Protein AF-A0A142ERB2-F1 (afdb_monomer_lite)

Radius of gyration: 12.22 Å; chains: 1; bounding box: 24×27×35 Å

pLDDT: mean 95.86, std 7.41, range [53.0, 98.75]

Secondary structure (DSSP, 8-state):
-PPPPPEEEEEE-SS-EEEEEE-TTT-EEEEEEE-TTS-EEEEEEE--TTHHHHHHHTT-EE--HHHHHHHHTT-

Sequence (75 aa):
MAKAISQYFKRIFDDYQVLVMINPVDFSGIELIVHPDGKIEKTEIQADEEIFEDLEADEFQTCSPLEFQLTLAKA

Organism: NCBI:txid1727163

Structure (mmCIF, N/CA/C/O backbone):
data_AF-A0A142ERB2-F1
#
_entry.id   AF-A0A142ERB2-F1
#
loop_
_atom_site.group_PDB
_atom_site.id
_atom_site.type_symbol
_atom_site.label_atom_id
_atom_site.label_alt_id
_atom_site.label_comp_id
_atom_site.label_asym_id
_atom_site.label_entity_id
_atom_site.label_seq_id
_atom_site.pdbx_PDB_ins_code
_atom_site.Cartn_x
_atom_site.Cartn_y
_atom_site.Cartn_z
_atom_site.occupancy
_atom_site.B_iso_or_equiv
_atom_site.auth_seq_id
_atom_site.auth_comp_id
_atom_site.auth_asym_id
_atom_site.auth_atom_id
_atom_site.pdbx_PDB_model_num
ATOM 1 N N . MET A 1 1 ? 8.064 14.683 -21.447 1.00 53.00 1 MET A N 1
ATOM 2 C CA . MET A 1 1 ? 7.835 13.332 -20.898 1.00 53.00 1 MET A CA 1
ATOM 3 C C . MET A 1 1 ? 6.490 13.350 -20.193 1.00 53.00 1 MET A C 1
ATOM 5 O O . MET A 1 1 ? 6.294 14.228 -19.361 1.00 53.00 1 MET A O 1
ATOM 9 N N . ALA A 1 2 ? 5.545 12.488 -20.570 1.00 59.94 2 ALA A N 1
ATOM 10 C CA . ALA A 1 2 ? 4.300 12.351 -19.814 1.00 59.94 2 ALA A CA 1
ATOM 11 C C . ALA A 1 2 ? 4.629 11.739 -18.443 1.00 59.94 2 ALA A C 1
ATOM 13 O O . ALA A 1 2 ? 5.447 10.825 -18.370 1.00 59.94 2 ALA A O 1
ATOM 14 N N . LYS A 1 3 ? 4.049 12.269 -17.362 1.00 73.31 3 LYS A N 1
ATOM 15 C CA . LYS A 1 3 ? 4.217 11.694 -16.023 1.00 73.31 3 LYS A CA 1
ATOM 16 C C . LYS A 1 3 ? 3.535 10.325 -16.018 1.00 73.31 3 LYS A C 1
ATOM 18 O O . LYS A 1 3 ? 2.359 10.248 -16.371 1.00 73.31 3 LYS A O 1
ATOM 23 N N . ALA A 1 4 ? 4.274 9.270 -15.683 1.00 86.25 4 ALA A N 1
ATOM 24 C CA . ALA A 1 4 ? 3.688 7.944 -15.560 1.00 86.25 4 ALA A CA 1
ATOM 25 C C . ALA A 1 4 ? 2.610 7.955 -14.472 1.00 86.25 4 ALA A C 1
ATOM 27 O O . ALA A 1 4 ? 2.740 8.641 -13.455 1.00 86.25 4 ALA A O 1
ATOM 28 N N . ILE A 1 5 ? 1.521 7.241 -14.732 1.00 93.00 5 ILE A N 1
ATOM 29 C CA . ILE A 1 5 ? 0.417 7.101 -13.789 1.00 93.00 5 ILE A CA 1
ATOM 30 C C . ILE A 1 5 ? 0.776 5.940 -12.864 1.00 93.00 5 ILE A C 1
ATOM 32 O O . ILE A 1 5 ? 1.138 4.868 -13.349 1.00 93.00 5 ILE A O 1
ATOM 36 N N . SER A 1 6 ? 0.697 6.160 -11.551 1.00 97.31 6 SER A N 1
ATOM 37 C CA . SER A 1 6 ? 0.901 5.094 -10.573 1.00 97.31 6 SER A CA 1
ATOM 38 C C . SER A 1 6 ? -0.115 3.969 -10.767 1.00 97.31 6 SER A C 1
ATOM 40 O O . SER A 1 6 ? -1.247 4.199 -11.195 1.00 97.31 6 SER A O 1
ATOM 42 N N . GLN A 1 7 ? 0.292 2.753 -10.430 1.00 98.00 7 GLN A N 1
ATOM 43 C CA . GLN A 1 7 ? -0.560 1.573 -10.428 1.00 98.00 7 GLN A CA 1
ATOM 44 C C . GLN A 1 7 ? -1.029 1.284 -9.006 1.00 98.00 7 GLN A C 1
ATOM 46 O O . GLN A 1 7 ? -0.326 1.599 -8.045 1.00 98.00 7 GLN A O 1
ATOM 51 N N . TYR A 1 8 ? -2.234 0.734 -8.881 1.00 98.62 8 TYR A N 1
ATOM 52 C CA . TYR A 1 8 ? -2.919 0.585 -7.603 1.00 98.62 8 TYR A CA 1
ATOM 53 C C . TYR A 1 8 ? -3.413 -0.842 -7.440 1.00 98.62 8 TYR A C 1
ATOM 55 O O . TYR A 1 8 ? -4.061 -1.392 -8.334 1.00 98.62 8 TYR A O 1
ATOM 63 N N . PHE A 1 9 ? -3.140 -1.405 -6.274 1.00 98.75 9 PHE A N 1
ATOM 64 C CA . PHE A 1 9 ? -3.417 -2.788 -5.939 1.00 98.75 9 PHE A CA 1
ATOM 65 C C . PHE A 1 9 ? -4.085 -2.868 -4.573 1.00 98.75 9 PHE A C 1
ATOM 67 O O . PHE A 1 9 ? -3.972 -1.954 -3.751 1.00 98.75 9 PHE A O 1
ATOM 74 N N . LYS A 1 10 ? -4.814 -3.949 -4.328 1.00 98.69 10 LYS A N 1
ATOM 75 C CA . LYS A 1 10 ? -5.400 -4.258 -3.032 1.00 98.69 10 LYS A CA 1
ATOM 76 C C . LYS A 1 10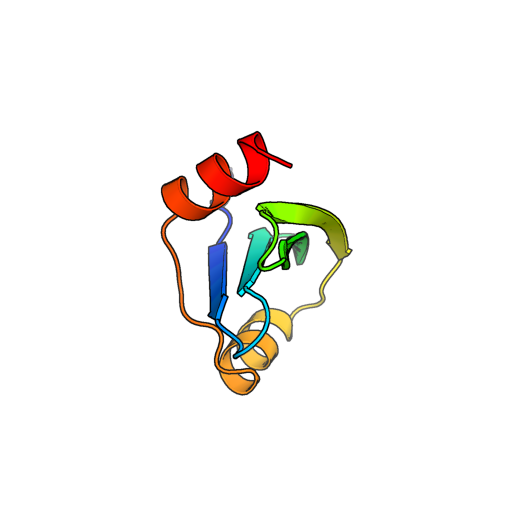 ? -5.459 -5.754 -2.786 1.00 98.69 10 LYS A C 1
ATOM 78 O O . LYS A 1 10 ? -5.674 -6.531 -3.716 1.00 98.69 10 LYS A O 1
ATOM 83 N N . ARG A 1 11 ? -5.387 -6.123 -1.515 1.00 98.50 11 ARG A N 1
ATOM 84 C CA . ARG A 1 11 ? -5.714 -7.457 -1.023 1.00 98.50 11 ARG A CA 1
ATOM 85 C C . ARG A 1 11 ? -6.523 -7.330 0.258 1.00 98.50 11 ARG A C 1
ATOM 87 O O . ARG A 1 11 ? -6.261 -6.456 1.083 1.00 98.50 11 ARG A O 1
ATOM 94 N N . ILE A 1 12 ? -7.543 -8.169 0.384 1.00 97.44 12 ILE A N 1
ATOM 95 C CA . ILE A 1 12 ? -8.386 -8.248 1.576 1.00 97.44 12 ILE A CA 1
ATOM 96 C C . ILE A 1 12 ? -7.997 -9.530 2.302 1.00 97.44 12 ILE A C 1
ATOM 98 O O . ILE A 1 12 ? -8.058 -10.606 1.709 1.00 97.44 12 ILE A O 1
ATOM 102 N N . PHE A 1 13 ? -7.592 -9.392 3.557 1.00 96.06 13 PHE A N 1
ATOM 103 C CA . PHE A 1 13 ? -7.343 -10.489 4.482 1.00 96.06 13 PHE A CA 1
ATOM 104 C C . PHE A 1 13 ? -8.542 -10.635 5.427 1.00 96.06 13 PHE A C 1
ATOM 106 O O . PHE A 1 13 ? -9.444 -9.793 5.442 1.00 96.06 13 PHE A O 1
ATOM 113 N N . ASP A 1 14 ? -8.563 -11.705 6.221 1.00 93.94 14 ASP A N 1
ATOM 114 C CA . ASP A 1 14 ? -9.661 -11.962 7.162 1.00 93.94 14 ASP A CA 1
ATOM 115 C C . ASP A 1 14 ? -9.773 -10.875 8.249 1.00 93.94 14 ASP A C 1
ATOM 117 O O . ASP A 1 14 ? -10.861 -10.608 8.761 1.00 93.94 14 ASP A O 1
ATOM 121 N N . ASP A 1 15 ? -8.654 -10.239 8.598 1.00 94.94 15 ASP A N 1
ATOM 122 C CA . ASP A 1 15 ? -8.510 -9.329 9.731 1.00 94.94 15 ASP A CA 1
ATOM 123 C C . ASP A 1 15 ? -7.994 -7.928 9.367 1.00 94.94 15 ASP A C 1
ATOM 125 O O . ASP A 1 15 ? -7.923 -7.082 10.251 1.00 94.94 15 ASP A O 1
ATOM 129 N N . TYR A 1 16 ? -7.668 -7.637 8.105 1.00 97.56 16 TYR A N 1
ATOM 130 C CA . TYR A 1 16 ? -7.322 -6.290 7.625 1.00 97.56 16 TYR A CA 1
ATOM 131 C C . TYR A 1 16 ? -7.369 -6.216 6.093 1.00 97.56 16 TYR A C 1
ATOM 133 O O . TYR A 1 16 ? -7.498 -7.216 5.390 1.00 97.56 16 TYR A O 1
ATOM 141 N N . GLN A 1 17 ? -7.250 -5.010 5.546 1.00 98.06 17 GLN A N 1
ATOM 142 C CA . GLN A 1 17 ? -7.089 -4.789 4.109 1.00 98.06 17 GLN A CA 1
ATOM 143 C C . GLN A 1 17 ? -5.768 -4.073 3.840 1.00 98.06 17 GLN A C 1
ATOM 145 O O . GLN A 1 17 ? -5.422 -3.133 4.549 1.00 98.06 17 GLN A O 1
ATOM 150 N N . VAL A 1 18 ? -5.071 -4.464 2.774 1.00 98.56 18 VAL A N 1
ATOM 151 C CA . VAL A 1 18 ? -3.876 -3.768 2.287 1.00 98.56 18 VAL A CA 1
ATOM 152 C C . VAL A 1 18 ? -4.174 -3.126 0.943 1.00 98.56 18 VAL A C 1
ATOM 154 O O . VAL A 1 18 ? -4.790 -3.744 0.072 1.00 98.56 18 VAL A O 1
ATOM 157 N N . LEU A 1 19 ? -3.742 -1.881 0.761 1.00 98.75 19 LEU A N 1
ATOM 158 C CA . LEU A 1 19 ? -3.716 -1.214 -0.534 1.00 98.75 19 LEU A CA 1
ATOM 159 C C . LEU A 1 19 ? -2.302 -0.732 -0.830 1.00 98.75 19 LEU A C 1
ATOM 161 O O . LEU A 1 19 ? -1.652 -0.150 0.033 1.00 98.75 19 LEU A O 1
ATOM 165 N N . VAL A 1 20 ? -1.860 -0.909 -2.069 1.00 98.62 20 VAL A N 1
ATOM 166 C CA . VAL A 1 20 ? -0.517 -0.529 -2.511 1.00 98.62 20 VAL A CA 1
ATOM 167 C C . VAL A 1 20 ? -0.628 0.381 -3.727 1.00 98.62 20 VAL A C 1
ATOM 169 O O . VAL A 1 20 ? -1.405 0.121 -4.645 1.00 98.62 20 VAL A O 1
ATOM 172 N N . MET A 1 21 ? 0.144 1.462 -3.734 1.00 98.44 21 MET A N 1
ATOM 173 C CA . MET A 1 21 ? 0.358 2.334 -4.885 1.00 98.44 21 MET A CA 1
ATOM 174 C C . MET A 1 21 ? 1.833 2.281 -5.265 1.00 98.44 21 MET A C 1
ATOM 176 O O . MET A 1 21 ? 2.666 2.555 -4.409 1.00 98.44 21 MET A O 1
ATOM 180 N N . ILE A 1 22 ? 2.144 1.974 -6.526 1.00 98.31 22 ILE A N 1
ATOM 181 C CA . ILE A 1 22 ? 3.515 1.932 -7.060 1.00 98.31 22 ILE A CA 1
ATOM 182 C C . ILE A 1 22 ? 3.627 2.860 -8.267 1.00 98.31 22 ILE A C 1
ATOM 184 O O . ILE A 1 22 ? 2.824 2.795 -9.201 1.00 98.31 22 ILE A O 1
ATOM 188 N N . ASN A 1 23 ? 4.639 3.720 -8.283 1.00 97.25 23 ASN A N 1
ATOM 189 C CA . ASN A 1 23 ? 5.063 4.421 -9.486 1.00 97.25 23 ASN A CA 1
ATOM 190 C C . ASN A 1 23 ? 5.878 3.458 -10.372 1.00 97.25 23 ASN A C 1
ATOM 192 O O . ASN A 1 23 ? 6.946 3.019 -9.958 1.00 97.25 23 ASN A O 1
ATOM 196 N N . PRO A 1 24 ? 5.439 3.146 -11.604 1.00 96.38 24 PRO A N 1
ATOM 197 C CA . PRO A 1 24 ? 6.108 2.147 -12.441 1.00 96.38 24 PRO A CA 1
ATOM 198 C C . PRO A 1 24 ? 7.447 2.608 -13.039 1.00 96.38 24 PRO A C 1
ATOM 200 O O . PRO A 1 24 ? 8.068 1.852 -13.775 1.00 96.38 24 PRO A O 1
ATOM 203 N N . VAL A 1 25 ? 7.865 3.859 -12.812 1.00 95.44 25 VAL A N 1
ATOM 204 C CA . VAL A 1 25 ? 9.123 4.398 -13.359 1.00 95.44 25 VAL A CA 1
ATOM 205 C C . VAL A 1 25 ? 10.280 4.263 -12.379 1.00 95.44 25 VAL A C 1
ATOM 207 O O . VAL A 1 25 ? 11.397 3.982 -12.799 1.00 95.44 25 VAL A O 1
ATOM 210 N N . ASP A 1 26 ? 10.026 4.525 -11.100 1.00 96.38 26 ASP A N 1
ATOM 211 C CA . ASP A 1 26 ? 11.050 4.558 -10.051 1.00 96.38 26 ASP A CA 1
ATOM 212 C C . ASP A 1 26 ? 10.745 3.614 -8.881 1.00 96.38 26 ASP A C 1
ATOM 214 O O . ASP A 1 26 ? 11.510 3.577 -7.922 1.00 96.38 26 ASP A O 1
ATOM 218 N N . PHE A 1 27 ? 9.638 2.869 -8.953 1.00 97.38 27 PHE A N 1
ATOM 219 C CA . PHE A 1 27 ? 9.180 1.903 -7.950 1.00 97.38 27 PHE A CA 1
ATOM 220 C C . PHE A 1 27 ? 8.982 2.485 -6.543 1.00 97.38 27 PHE A C 1
ATOM 222 O O . PHE A 1 27 ? 8.855 1.749 -5.564 1.00 97.38 27 PHE A O 1
ATOM 229 N N . SER A 1 28 ? 8.903 3.813 -6.431 1.00 98.19 28 SER A N 1
ATOM 230 C CA . SER A 1 28 ? 8.451 4.465 -5.208 1.00 98.19 28 SER A CA 1
ATOM 231 C C . SER A 1 28 ? 6.960 4.213 -5.006 1.00 98.19 28 SER A C 1
ATOM 233 O O . SER A 1 28 ? 6.179 4.167 -5.965 1.00 98.19 28 SER A O 1
ATOM 235 N N . GLY A 1 29 ? 6.541 4.055 -3.756 1.00 97.81 29 GLY A N 1
ATOM 236 C CA . GLY A 1 29 ? 5.167 3.695 -3.466 1.00 97.81 29 GLY A CA 1
ATOM 237 C C . GLY A 1 29 ? 4.683 4.053 -2.076 1.00 97.81 29 GLY A C 1
ATOM 238 O O . GLY A 1 29 ? 5.413 4.568 -1.228 1.00 97.81 29 GLY A O 1
ATOM 239 N N . ILE A 1 30 ? 3.401 3.778 -1.859 1.00 98.62 30 ILE A N 1
ATOM 240 C CA . ILE A 1 30 ? 2.744 3.884 -0.559 1.00 98.62 30 ILE A CA 1
ATOM 241 C C . ILE A 1 30 ? 1.954 2.604 -0.323 1.00 98.62 30 ILE A C 1
ATOM 243 O O . ILE A 1 30 ? 1.146 2.210 -1.166 1.00 98.62 30 ILE A O 1
ATOM 247 N N . GLU A 1 31 ? 2.139 2.022 0.852 1.00 98.69 31 GLU A N 1
ATOM 248 C CA . GLU A 1 31 ? 1.300 0.967 1.401 1.00 98.69 31 GLU A CA 1
ATOM 249 C C . GLU A 1 31 ? 0.348 1.551 2.451 1.00 98.69 31 GLU A C 1
ATOM 251 O O . GLU A 1 31 ? 0.732 2.408 3.256 1.00 98.69 31 GLU A O 1
ATOM 256 N N . LEU A 1 32 ? -0.901 1.089 2.428 1.00 98.75 32 LEU A N 1
ATOM 257 C CA . LEU A 1 32 ? -1.924 1.376 3.424 1.00 98.75 32 LEU A CA 1
ATOM 258 C C . LEU A 1 32 ? -2.431 0.068 4.024 1.00 98.75 32 LEU A C 1
ATOM 260 O O . LEU A 1 32 ? -2.920 -0.783 3.281 1.00 98.75 32 LEU A O 1
ATOM 264 N N . ILE A 1 33 ? -2.402 -0.048 5.349 1.00 98.56 33 ILE A N 1
ATOM 265 C CA . ILE A 1 33 ? -3.032 -1.146 6.091 1.00 98.56 33 ILE A CA 1
ATOM 266 C C . ILE A 1 33 ? -4.265 -0.592 6.800 1.00 98.56 33 ILE A C 1
ATOM 268 O O . ILE A 1 33 ? -4.156 0.294 7.645 1.00 98.56 33 ILE A O 1
ATOM 272 N N . VAL A 1 34 ? -5.443 -1.100 6.445 1.00 98.25 34 VAL A N 1
ATOM 273 C CA . VAL A 1 34 ? -6.736 -0.725 7.026 1.00 98.25 34 VAL A CA 1
ATOM 274 C C . VAL A 1 34 ? -7.157 -1.798 8.024 1.00 98.25 34 VAL A C 1
ATOM 276 O O . VAL A 1 34 ? -7.498 -2.917 7.637 1.00 98.25 34 VAL A O 1
ATOM 279 N N . HIS A 1 35 ? -7.143 -1.443 9.305 1.00 97.69 35 HIS A N 1
ATOM 280 C CA . HIS A 1 35 ? -7.534 -2.314 10.412 1.00 97.69 35 HIS A CA 1
ATOM 281 C C . HIS A 1 35 ? -9.070 -2.361 10.574 1.00 97.69 35 HIS A C 1
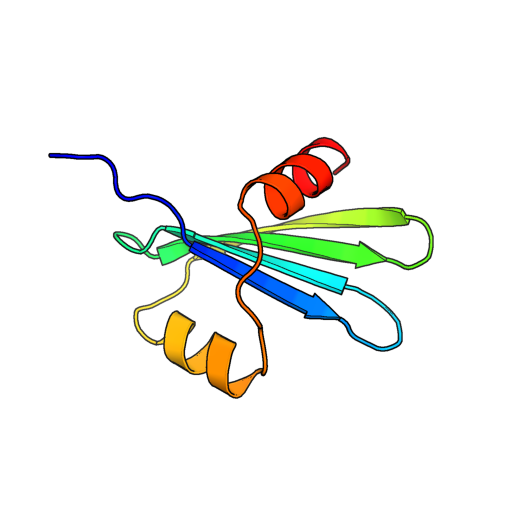ATOM 283 O O . HIS A 1 35 ? -9.761 -1.420 10.165 1.00 97.69 35 HIS A O 1
ATOM 289 N N . PRO A 1 36 ? -9.648 -3.405 11.205 1.00 95.62 36 PRO A N 1
ATOM 290 C CA . PRO A 1 36 ? -11.102 -3.556 11.361 1.00 95.62 36 PRO A CA 1
ATOM 291 C C . PRO A 1 36 ? -11.764 -2.459 12.200 1.00 95.62 36 PRO A C 1
ATOM 293 O O . PRO A 1 36 ? -12.964 -2.219 12.077 1.00 95.62 36 PRO A O 1
ATOM 296 N N . ASP A 1 37 ? -10.991 -1.796 13.062 1.00 95.19 37 ASP A N 1
ATOM 297 C CA . ASP A 1 37 ? -11.428 -0.656 13.872 1.00 95.19 37 ASP A CA 1
ATOM 298 C C . ASP A 1 37 ? -11.439 0.673 13.089 1.00 95.19 37 ASP A C 1
ATOM 300 O O . ASP A 1 37 ? -11.854 1.706 13.618 1.00 95.19 37 ASP A O 1
ATOM 304 N N . GLY A 1 38 ? -11.019 0.647 11.821 1.00 93.06 38 GLY A N 1
ATOM 305 C CA . GLY A 1 38 ? -10.928 1.805 10.942 1.00 93.06 38 GLY A CA 1
ATOM 306 C C . GLY A 1 38 ? -9.618 2.583 11.058 1.00 93.06 38 GLY A C 1
ATOM 307 O O . GLY A 1 38 ? -9.470 3.586 10.358 1.00 93.06 38 GLY A O 1
ATOM 308 N N . LYS A 1 39 ? -8.665 2.152 11.898 1.00 97.25 39 LYS A N 1
ATOM 309 C CA . LYS A 1 39 ? -7.309 2.710 11.913 1.00 97.25 39 LYS A CA 1
ATOM 310 C C . LYS A 1 39 ? -6.625 2.406 10.581 1.00 97.25 39 LYS A C 1
ATOM 312 O O . LYS A 1 39 ? -6.711 1.290 10.072 1.00 97.25 39 LYS A O 1
ATOM 317 N N . ILE A 1 40 ? -5.920 3.393 10.035 1.00 98.44 40 ILE A N 1
ATOM 318 C CA . ILE A 1 40 ? -5.137 3.233 8.811 1.00 98.44 40 ILE A CA 1
ATOM 319 C C . ILE A 1 40 ? -3.673 3.505 9.137 1.00 98.44 40 ILE A C 1
ATOM 321 O O . ILE A 1 40 ? -3.336 4.536 9.715 1.00 98.44 40 ILE A O 1
ATOM 325 N N . GLU A 1 41 ? -2.804 2.569 8.783 1.00 98.25 41 GLU A N 1
ATOM 326 C CA . GLU A 1 41 ? -1.356 2.744 8.839 1.00 98.25 41 GLU A CA 1
ATOM 327 C C . GLU A 1 41 ? -0.839 3.021 7.433 1.00 98.25 41 GLU A C 1
ATOM 329 O O . GLU A 1 41 ? -1.280 2.394 6.472 1.00 98.25 41 GLU A O 1
ATOM 334 N N . LYS A 1 42 ? 0.069 3.991 7.315 1.00 98.38 42 LYS A N 1
ATOM 335 C CA . LYS A 1 42 ? 0.656 4.421 6.047 1.00 98.38 42 LYS A CA 1
ATOM 336 C C . LYS A 1 42 ? 2.165 4.238 6.100 1.00 98.38 42 LYS A C 1
ATOM 338 O O . LYS A 1 42 ? 2.819 4.826 6.962 1.00 98.38 42 LYS A O 1
ATOM 343 N N . THR A 1 43 ? 2.703 3.545 5.105 1.00 98.50 43 THR A N 1
ATOM 344 C CA . THR A 1 43 ? 4.141 3.316 4.951 1.00 98.50 43 THR A CA 1
ATOM 345 C C . THR A 1 43 ? 4.586 3.768 3.565 1.00 98.50 43 THR A C 1
ATOM 347 O O . THR A 1 43 ? 3.973 3.414 2.560 1.00 98.50 43 THR A O 1
ATOM 350 N N . GLU A 1 44 ? 5.638 4.583 3.496 1.00 98.31 44 GLU A N 1
ATOM 351 C CA . GLU A 1 44 ? 6.335 4.845 2.232 1.00 98.31 44 GLU A CA 1
ATOM 352 C C . GLU A 1 44 ? 7.245 3.658 1.927 1.00 98.31 44 GLU A C 1
ATOM 354 O O . GLU A 1 44 ? 8.001 3.218 2.795 1.00 98.31 44 GLU A O 1
ATOM 359 N N . ILE A 1 45 ? 7.159 3.138 0.706 1.00 97.12 45 ILE A N 1
ATOM 360 C CA . ILE A 1 45 ? 7.904 1.955 0.278 1.00 97.12 45 ILE A CA 1
ATOM 361 C C . ILE A 1 45 ? 8.758 2.279 -0.945 1.00 97.12 45 ILE A C 1
ATOM 363 O O . ILE A 1 45 ? 8.411 3.134 -1.764 1.00 97.12 45 ILE A O 1
ATOM 367 N N . GLN A 1 46 ? 9.878 1.575 -1.060 1.00 98.19 46 GLN A N 1
ATOM 368 C CA . GLN A 1 46 ? 10.719 1.560 -2.246 1.00 98.19 46 GLN A CA 1
ATOM 369 C C . GLN A 1 46 ? 10.838 0.108 -2.688 1.00 98.19 46 GLN A C 1
ATOM 371 O O . GLN A 1 46 ? 11.458 -0.696 -1.994 1.00 98.19 46 GLN A O 1
ATOM 376 N N . ALA A 1 47 ? 10.212 -0.203 -3.813 1.00 97.25 47 ALA A N 1
ATOM 377 C CA . ALA A 1 47 ? 10.266 -1.515 -4.432 1.00 97.25 47 ALA A CA 1
ATOM 378 C C . ALA A 1 47 ? 11.416 -1.592 -5.448 1.00 97.25 47 ALA A C 1
ATOM 380 O O . ALA A 1 47 ? 12.060 -0.581 -5.764 1.00 97.25 47 ALA A O 1
ATOM 381 N N . ASP A 1 48 ? 11.654 -2.795 -5.953 1.00 96.94 48 ASP A N 1
ATOM 382 C CA . ASP A 1 48 ? 12.475 -3.059 -7.129 1.00 96.94 48 ASP A CA 1
ATOM 383 C C . ASP A 1 48 ? 11.590 -3.415 -8.339 1.00 96.94 48 ASP A C 1
ATOM 385 O O . ASP A 1 48 ? 10.387 -3.146 -8.358 1.00 96.94 48 ASP A O 1
ATOM 389 N N . GLU A 1 49 ? 12.207 -3.953 -9.388 1.00 95.75 49 GLU A N 1
ATOM 390 C CA . GLU A 1 49 ? 11.538 -4.287 -10.643 1.00 95.75 49 GLU A CA 1
ATOM 391 C C . GLU A 1 49 ? 10.627 -5.522 -10.567 1.00 95.75 49 GLU A C 1
ATOM 393 O O . GLU A 1 49 ? 9.736 -5.653 -11.408 1.00 95.75 49 GLU A O 1
ATOM 398 N N . GLU A 1 50 ? 10.795 -6.380 -9.555 1.00 98.00 50 GLU A N 1
ATOM 399 C CA . GLU A 1 50 ? 10.029 -7.623 -9.379 1.00 98.00 50 GLU A CA 1
ATOM 400 C C . GLU A 1 50 ? 8.669 -7.370 -8.702 1.00 98.00 50 GLU A C 1
ATOM 402 O O . GLU A 1 50 ? 7.780 -8.217 -8.749 1.00 98.00 50 GLU A O 1
ATOM 407 N N . ILE A 1 51 ? 8.434 -6.157 -8.182 1.00 97.94 51 ILE A N 1
ATOM 408 C CA . ILE A 1 51 ? 7.238 -5.801 -7.398 1.00 97.94 51 ILE A CA 1
ATOM 409 C C . ILE A 1 51 ? 5.902 -6.174 -8.045 1.00 97.94 51 ILE A C 1
ATOM 411 O O . ILE A 1 51 ? 4.951 -6.520 -7.351 1.00 97.94 51 ILE A O 1
ATOM 415 N N . PHE A 1 52 ? 5.775 -6.078 -9.368 1.00 97.81 52 PHE A N 1
ATOM 416 C CA . PHE A 1 52 ? 4.512 -6.408 -10.029 1.00 97.81 52 PHE A CA 1
ATOM 417 C C . PHE A 1 52 ? 4.266 -7.918 -10.084 1.00 97.81 52 PHE A C 1
ATOM 419 O O . PHE A 1 52 ? 3.114 -8.336 -9.978 1.00 97.81 52 PHE A O 1
ATOM 426 N N . GLU A 1 53 ? 5.330 -8.712 -10.215 1.00 98.12 53 GLU A N 1
ATOM 427 C CA . GLU A 1 53 ? 5.271 -10.174 -10.163 1.00 98.12 53 GLU A CA 1
ATOM 428 C C . GLU A 1 53 ? 5.017 -10.641 -8.725 1.00 98.12 53 GLU A C 1
ATOM 430 O O . GLU A 1 53 ? 4.159 -11.495 -8.507 1.00 98.12 53 GLU A O 1
ATOM 435 N N . ASP A 1 54 ? 5.666 -10.007 -7.745 1.00 98.19 54 ASP A N 1
ATOM 436 C CA . ASP A 1 54 ? 5.452 -10.269 -6.319 1.00 98.19 54 ASP A CA 1
ATOM 437 C C . ASP A 1 54 ? 4.012 -9.979 -5.898 1.00 98.19 54 ASP A C 1
ATOM 439 O O . ASP A 1 54 ? 3.361 -10.822 -5.287 1.00 98.19 54 ASP A O 1
ATOM 443 N N . LEU A 1 55 ? 3.469 -8.817 -6.277 1.00 98.19 55 LEU A N 1
ATOM 444 C CA . LEU A 1 55 ? 2.081 -8.460 -5.975 1.00 98.19 55 LEU A CA 1
ATOM 445 C C . LEU A 1 55 ? 1.095 -9.470 -6.580 1.00 98.19 55 LEU A C 1
ATOM 447 O O . LEU A 1 55 ? 0.111 -9.826 -5.932 1.00 98.19 55 LEU A O 1
ATOM 451 N N . GLU A 1 56 ? 1.338 -9.941 -7.804 1.00 98.12 56 GLU A N 1
ATOM 452 C CA . GLU A 1 56 ? 0.506 -10.972 -8.431 1.00 98.12 56 GLU A CA 1
ATOM 453 C C . GLU A 1 56 ? 0.627 -12.324 -7.709 1.00 98.12 56 GLU A C 1
ATOM 455 O O . GLU A 1 56 ? -0.394 -12.957 -7.425 1.00 98.12 56 GLU A O 1
ATOM 460 N N . ALA A 1 57 ? 1.848 -12.748 -7.367 1.00 98.25 57 ALA A N 1
ATOM 461 C CA . ALA A 1 57 ? 2.109 -13.973 -6.612 1.00 98.25 57 ALA A CA 1
ATOM 462 C C . ALA A 1 57 ? 1.482 -13.934 -5.207 1.00 98.25 57 ALA A C 1
ATOM 464 O O . ALA A 1 57 ? 0.966 -14.945 -4.727 1.00 98.25 57 ALA A O 1
ATOM 465 N N . ASP A 1 58 ? 1.443 -12.749 -4.600 1.00 97.69 58 ASP A N 1
ATOM 466 C CA . ASP A 1 58 ? 0.761 -12.448 -3.346 1.00 97.69 58 ASP A CA 1
ATOM 467 C C . ASP A 1 58 ? -0.745 -12.200 -3.525 1.00 97.69 58 ASP A C 1
ATOM 469 O O . ASP A 1 58 ? -1.396 -11.713 -2.606 1.00 97.69 58 ASP A O 1
ATOM 473 N N . GLU A 1 59 ? -1.342 -12.531 -4.671 1.00 98.12 59 GLU A N 1
ATOM 474 C CA . GLU A 1 59 ? -2.785 -12.440 -4.940 1.00 98.12 59 GLU A CA 1
ATOM 475 C C . GLU A 1 59 ? -3.382 -11.027 -4.784 1.00 98.12 59 GLU A C 1
ATOM 477 O O . GLU A 1 59 ? -4.591 -10.865 -4.566 1.00 98.12 59 GLU A O 1
ATOM 482 N N . PHE A 1 60 ? -2.565 -9.978 -4.903 1.00 98.50 60 PHE A N 1
ATOM 483 C CA . PHE A 1 60 ? -3.086 -8.623 -4.995 1.00 98.50 60 PHE A CA 1
ATOM 484 C C . PHE A 1 60 ? -3.851 -8.440 -6.303 1.00 98.50 60 PHE A C 1
ATOM 486 O O . PHE A 1 60 ? -3.439 -8.847 -7.387 1.00 98.50 60 PHE A O 1
ATOM 493 N N . GLN A 1 61 ? -4.979 -7.748 -6.206 1.00 98.31 61 GLN A N 1
ATOM 494 C CA . GLN A 1 61 ? -5.796 -7.385 -7.353 1.00 98.31 61 GLN A CA 1
ATOM 495 C C . GLN A 1 61 ? -5.662 -5.901 -7.640 1.00 98.31 61 GLN A C 1
ATOM 497 O O . GLN A 1 61 ? -5.517 -5.090 -6.727 1.00 98.31 61 GLN A O 1
ATOM 502 N N . THR A 1 62 ? -5.778 -5.517 -8.909 1.00 98.12 62 THR A N 1
ATOM 503 C CA . THR A 1 62 ? -5.832 -4.097 -9.262 1.00 98.12 62 THR A CA 1
ATOM 504 C C . THR A 1 62 ? -7.043 -3.425 -8.611 1.00 98.12 62 THR A C 1
ATOM 506 O O . THR A 1 62 ? -8.131 -3.998 -8.504 1.00 98.12 62 THR A O 1
ATOM 509 N N . CYS A 1 63 ? -6.861 -2.191 -8.151 1.00 98.19 63 CYS A N 1
ATOM 510 C CA . CYS A 1 63 ? -7.935 -1.383 -7.587 1.00 98.19 63 CYS A CA 1
ATOM 511 C C . CYS A 1 63 ? -8.015 -0.018 -8.268 1.00 98.19 63 CYS A C 1
ATOM 513 O O . CYS A 1 63 ? -7.135 0.386 -9.031 1.00 98.19 63 CYS A O 1
ATOM 515 N N . SER A 1 64 ? -9.120 0.694 -8.042 1.00 97.75 64 SER A N 1
ATOM 516 C CA . SER A 1 64 ? -9.270 2.013 -8.650 1.00 97.75 64 SER A CA 1
ATOM 517 C C . SER A 1 64 ? -8.379 3.037 -7.933 1.00 97.75 64 SER A C 1
ATOM 519 O O . SER A 1 64 ? -8.303 3.018 -6.702 1.0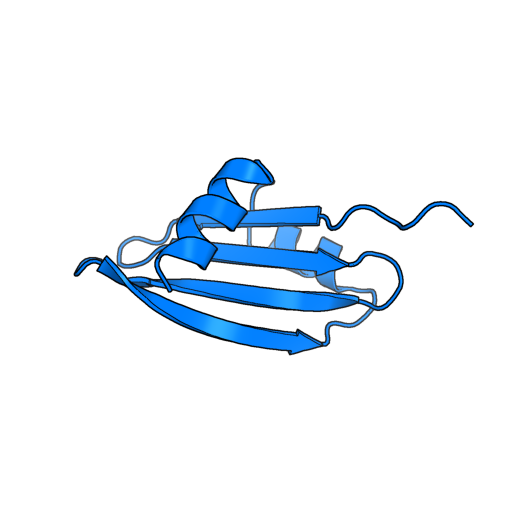0 97.75 64 SER A O 1
ATOM 521 N N . PRO A 1 65 ? -7.790 4.008 -8.655 1.00 97.81 65 PRO A N 1
ATOM 522 C CA . PRO A 1 65 ? -7.081 5.115 -8.020 1.00 97.81 65 PRO A CA 1
ATOM 523 C C . PRO A 1 65 ? -7.956 5.842 -6.992 1.00 97.81 65 PRO A C 1
ATOM 525 O O . PRO A 1 65 ? -7.475 6.235 -5.937 1.00 97.81 65 PRO A O 1
ATOM 528 N N . LEU A 1 66 ? -9.257 5.991 -7.273 1.00 98.06 66 LEU A N 1
ATOM 529 C CA . LEU A 1 66 ? -10.201 6.655 -6.374 1.00 98.06 66 LEU A CA 1
ATOM 530 C C . LEU A 1 66 ? -10.345 5.920 -5.035 1.00 98.06 66 LEU A C 1
ATOM 532 O O . LEU A 1 66 ? -10.335 6.570 -3.994 1.00 98.06 66 LEU A O 1
ATOM 536 N N . GLU A 1 67 ? -10.452 4.589 -5.056 1.00 98.00 67 GLU A N 1
ATOM 537 C CA . GLU A 1 67 ? -10.497 3.762 -3.844 1.00 98.00 67 GLU A CA 1
ATOM 538 C C . GLU A 1 67 ? -9.253 4.004 -2.983 1.00 98.00 67 GLU A C 1
ATOM 540 O O . GLU A 1 67 ? -9.381 4.336 -1.806 1.00 98.00 67 GLU A O 1
ATOM 545 N N . PHE A 1 68 ? -8.063 3.949 -3.587 1.00 98.44 68 PHE A N 1
ATOM 546 C CA . PHE A 1 68 ? -6.815 4.222 -2.879 1.00 98.44 68 PHE A CA 1
ATOM 547 C C . PHE A 1 68 ? -6.769 5.646 -2.306 1.00 98.44 68 PHE A C 1
ATOM 549 O O . PHE A 1 68 ? -6.474 5.826 -1.128 1.00 98.44 68 PHE A O 1
ATOM 556 N N . GLN A 1 69 ? -7.080 6.671 -3.111 1.00 98.06 69 GLN A N 1
ATOM 557 C CA . GLN A 1 69 ? -6.989 8.071 -2.676 1.00 98.06 69 GLN A CA 1
ATOM 558 C C . GLN A 1 69 ? -7.992 8.413 -1.565 1.00 98.06 69 GLN A C 1
ATOM 560 O O . GLN A 1 69 ? -7.659 9.177 -0.662 1.00 98.06 69 GLN A O 1
ATOM 565 N N . LEU A 1 70 ? -9.203 7.847 -1.596 1.00 98.12 70 LEU A N 1
ATOM 566 C CA . LEU A 1 70 ? -10.186 8.034 -0.525 1.00 98.12 70 LEU A CA 1
ATOM 567 C C . LEU A 1 70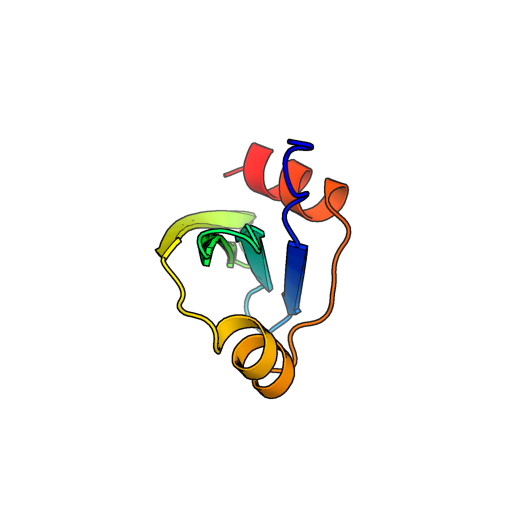 ? -9.749 7.368 0.782 1.00 98.12 70 LEU A C 1
ATOM 569 O O . LEU A 1 70 ? -10.030 7.906 1.851 1.00 98.12 70 LEU A O 1
ATOM 573 N N . THR A 1 71 ? -9.073 6.221 0.707 1.00 98.12 71 THR A N 1
ATOM 574 C CA . THR A 1 71 ? -8.493 5.561 1.882 1.00 98.12 71 THR A CA 1
ATOM 575 C C . THR A 1 71 ? -7.306 6.355 2.418 1.00 98.12 71 TH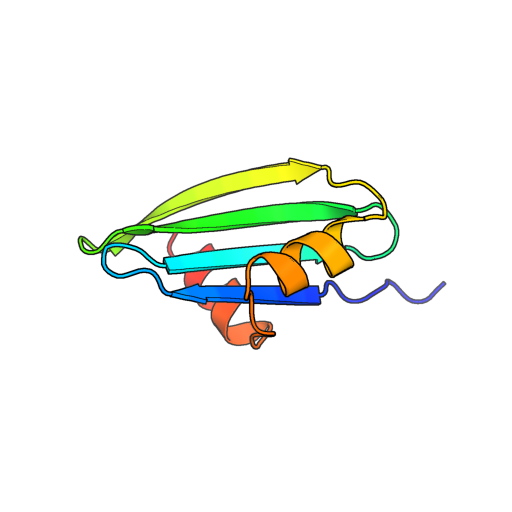R A C 1
ATOM 577 O O . THR A 1 71 ? -7.271 6.656 3.606 1.00 98.12 71 THR A O 1
ATOM 580 N N . LEU A 1 72 ? -6.394 6.799 1.547 1.00 97.88 72 LEU A N 1
ATOM 581 C CA . LEU A 1 72 ? -5.260 7.647 1.922 1.00 97.88 72 LEU A CA 1
ATOM 582 C C . LEU A 1 72 ? -5.709 8.951 2.598 1.00 97.88 72 LEU A C 1
ATOM 584 O O . LEU A 1 72 ? -5.084 9.389 3.553 1.00 97.88 72 LEU A O 1
ATOM 588 N N . ALA A 1 73 ? -6.797 9.567 2.132 1.00 97.75 73 ALA A N 1
ATOM 589 C CA . ALA A 1 73 ? -7.327 10.801 2.714 1.00 97.75 73 ALA A CA 1
ATOM 590 C C . ALA A 1 73 ? -7.899 10.632 4.137 1.00 97.75 73 ALA A C 1
ATOM 592 O O . ALA A 1 73 ? -8.171 11.632 4.799 1.00 97.75 73 ALA A O 1
ATOM 593 N N . LYS A 1 74 ? -8.121 9.391 4.588 1.00 94.62 74 LYS A N 1
ATOM 594 C CA . LYS A 1 74 ? -8.571 9.057 5.948 1.00 94.62 74 LYS A CA 1
ATOM 595 C C . LYS A 1 74 ? -7.422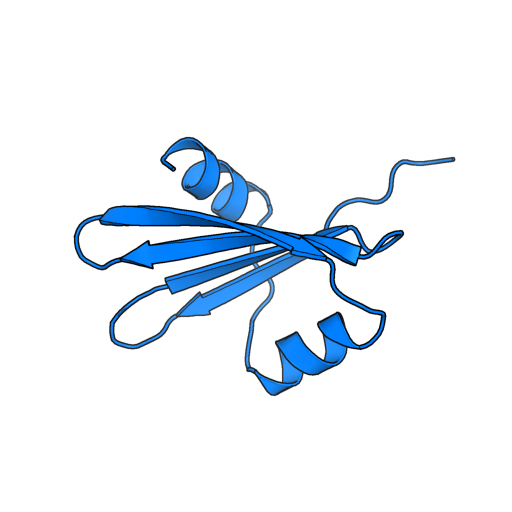 8.651 6.880 1.00 94.62 74 LYS A C 1
ATOM 597 O O . LYS A 1 74 ? -7.688 8.473 8.067 1.00 94.62 74 LYS A O 1
ATOM 602 N N . ALA A 1 75 ? -6.221 8.442 6.335 1.00 87.50 75 ALA A N 1
ATOM 603 C CA . ALA A 1 75 ? -5.031 8.018 7.070 1.00 87.50 75 ALA A CA 1
ATOM 604 C C . ALA A 1 75 ? -4.395 9.162 7.869 1.00 87.50 75 ALA A C 1
ATOM 606 O O . ALA A 1 75 ? -4.511 10.333 7.436 1.00 87.50 75 ALA A O 1
#

Foldseek 3Di:
DPQQDWWKWKDDDPFWIKIKTARQPQRWIKIWIQGPVRDIDIDTDRDDNCVVVVCVVVVIDTDDPVVVVVSVVSD